Protein AF-A0A0P1ERV8-F1 (afdb_monomer)

Solvent-accessible surface area (backbone atoms only — not comparable to full-atom values): 6807 Å² total; per-residue (Å²): 129,88,74,80,72,74,75,73,86,77,70,72,67,57,80,65,49,72,88,55,52,72,67,57,52,21,50,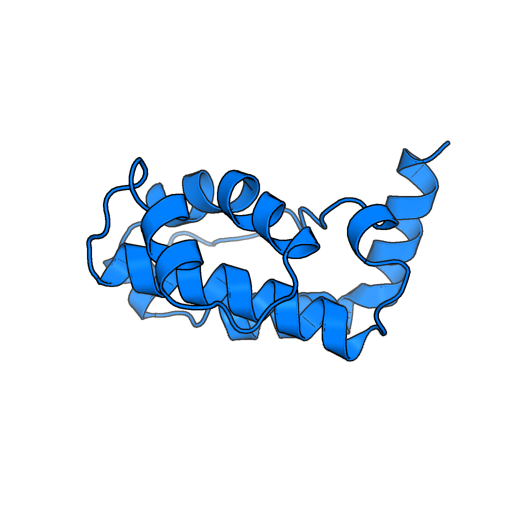39,53,9,50,54,44,32,51,54,50,50,40,55,71,74,63,53,50,78,96,45,41,66,63,59,49,64,75,63,67,56,98,51,65,78,71,58,55,66,50,54,72,70,45,44,64,60,60,69,71,46,58,64,82,60,54,74,76,53,61,59,14,62,50,46,20,51,50,38,66,76,40,44,69,64,52,55,53,53,47,58,65,74,76,109

Mean predicted aligned error: 6.19 Å

Foldseek 3Di:
DPPPPDPDPPPDQCVLQVPPDLLLSLQQLLQLQQLLLVCLLVVPDLVCSLVVCVVVPGPHDPSSSVVSVVCNVVNNPDDNVVSVVDSSSVVSSVVSNVCVVVVVVVSVVVVD

Secondary structure (DSSP, 8-state):
----TT-------GGGGTTS-HHHHHHHHHHHHHHHHHHHHTT--GGGHHHHHHTT--SS-GGGGHHHHHHHHHHHHS-HHHHTT--HHHHHHHHHHHHHHHHHHHHHHHT-

Radius of gyration: 13.98 Å; Cα contacts (8 Å, |Δi|>4): 93; chains: 1; bounding box: 41×29×29 Å

Organism: NCBI:txid321267

pLDDT: mean 84.47, std 16.57, range [37.47, 98.12]

Sequence (112 aa):
MVRYSLLALMMMSGAAYAADGKEDVCKYQGAVMKAIQEARLDRVKADKLEAHLLENDPSWPPNYNIAIEQFAPIVYGAKRRDLKKVDLGAQIEQQCLDNWEKIQEMQKSVSK

Structure (mmCIF, N/CA/C/O backbone):
data_AF-A0A0P1ERV8-F1
#
_entry.id   AF-A0A0P1ERV8-F1
#
loop_
_atom_site.group_PDB
_atom_site.id
_atom_site.type_symbol
_atom_site.label_atom_id
_atom_site.label_alt_id
_atom_site.label_comp_id
_atom_site.label_asym_id
_atom_site.label_entity_id
_atom_site.label_seq_id
_atom_site.pdbx_PDB_ins_code
_atom_site.Cartn_x
_atom_site.Cartn_y
_atom_site.Cartn_z
_atom_site.occupancy
_atom_site.B_iso_or_equiv
_atom_site.auth_seq_id
_atom_site.auth_comp_id
_atom_site.auth_asym_id
_atom_site.auth_atom_id
_atom_site.pdbx_PDB_model_num
ATOM 1 N N . MET A 1 1 ? -2.442 15.772 17.212 1.00 38.22 1 MET A N 1
ATOM 2 C CA . MET A 1 1 ? -1.971 15.391 15.866 1.00 38.22 1 MET A CA 1
ATOM 3 C C . MET A 1 1 ? -0.901 14.338 16.058 1.00 38.22 1 MET A C 1
ATOM 5 O O . MET A 1 1 ? 0.139 14.671 16.608 1.00 38.22 1 MET A O 1
ATOM 9 N N . VAL A 1 2 ? -1.173 13.073 15.729 1.00 37.47 2 VAL A N 1
ATOM 10 C CA . VAL A 1 2 ? -0.088 12.088 15.650 1.00 37.47 2 VAL A CA 1
ATOM 11 C C . VAL A 1 2 ? 0.694 12.489 14.412 1.00 37.47 2 VAL A C 1
ATOM 13 O O . VAL A 1 2 ? 0.215 12.336 13.293 1.00 37.47 2 VAL A O 1
ATOM 16 N N . ARG A 1 3 ? 1.837 13.139 14.626 1.00 42.22 3 ARG A N 1
ATOM 17 C CA . ARG A 1 3 ? 2.848 13.273 13.594 1.00 42.22 3 ARG A CA 1
ATOM 18 C C . ARG A 1 3 ? 3.268 11.842 13.280 1.00 42.22 3 ARG A C 1
ATOM 20 O O . ARG A 1 3 ? 3.989 11.244 14.072 1.00 42.22 3 ARG A O 1
ATOM 27 N N . TYR A 1 4 ? 2.791 11.282 12.172 1.00 45.00 4 TYR A N 1
ATOM 28 C CA . TYR A 1 4 ? 3.396 10.100 11.554 1.00 45.00 4 TYR A CA 1
ATOM 29 C C . TYR A 1 4 ? 4.753 10.521 10.968 1.00 45.00 4 TYR A C 1
ATOM 31 O O . TYR A 1 4 ? 4.994 10.466 9.770 1.00 45.00 4 TYR A O 1
ATOM 39 N N . SER A 1 5 ? 5.614 11.069 11.825 1.00 41.31 5 SER A N 1
ATOM 40 C CA . SER A 1 5 ? 7.001 11.332 11.514 1.00 41.31 5 SER A CA 1
ATOM 41 C C . SER A 1 5 ? 7.659 9.968 11.440 1.00 41.31 5 SER A C 1
ATOM 43 O O . SER A 1 5 ? 7.809 9.310 12.463 1.00 41.31 5 SER A O 1
ATOM 45 N N . LEU A 1 6 ? 8.015 9.570 10.219 1.00 44.62 6 LEU A N 1
ATOM 46 C CA . LEU A 1 6 ? 8.874 8.427 9.933 1.00 44.62 6 LEU A CA 1
ATOM 47 C C . LEU A 1 6 ? 8.236 7.087 10.312 1.00 44.62 6 LEU A C 1
ATOM 49 O O . LEU A 1 6 ? 8.721 6.362 11.177 1.00 44.62 6 LEU A O 1
ATOM 53 N N . LEU A 1 7 ? 7.169 6.716 9.604 1.00 48.19 7 LEU A N 1
ATOM 54 C CA . LEU A 1 7 ? 6.983 5.294 9.351 1.00 48.19 7 LEU A CA 1
ATOM 55 C C . LEU A 1 7 ? 8.140 4.872 8.455 1.00 48.19 7 LEU A C 1
ATOM 57 O O . LEU A 1 7 ? 8.281 5.365 7.339 1.00 48.19 7 LEU A O 1
ATOM 61 N N . ALA A 1 8 ? 9.031 4.084 9.050 1.00 47.19 8 ALA A N 1
ATOM 62 C CA . ALA A 1 8 ? 10.221 3.555 8.427 1.00 47.19 8 ALA A CA 1
ATOM 63 C C . ALA A 1 8 ? 9.888 3.086 7.013 1.00 47.19 8 ALA A C 1
ATOM 65 O O . ALA A 1 8 ? 8.940 2.328 6.806 1.00 47.19 8 ALA A O 1
ATOM 66 N N . LEU A 1 9 ? 10.689 3.569 6.072 1.00 51.09 9 LEU A N 1
ATOM 67 C CA . LEU A 1 9 ? 10.788 3.104 4.703 1.00 51.09 9 LEU A CA 1
ATOM 68 C C . LEU A 1 9 ? 11.232 1.629 4.751 1.00 51.09 9 LEU A C 1
ATOM 70 O O . LEU A 1 9 ? 12.397 1.314 4.528 1.00 51.09 9 LEU A O 1
ATOM 74 N N . MET A 1 10 ? 10.340 0.722 5.161 1.00 54.09 10 MET A N 1
ATOM 75 C CA . MET A 1 10 ? 10.554 -0.718 5.080 1.00 54.09 10 MET A CA 1
ATOM 76 C C . MET A 1 10 ? 10.393 -1.081 3.615 1.00 54.09 10 MET A C 1
ATOM 78 O O . MET A 1 10 ? 9.354 -1.548 3.163 1.00 54.09 10 MET A O 1
ATOM 82 N N . MET A 1 11 ? 11.437 -0.776 2.852 1.00 56.41 11 MET A N 1
ATOM 83 C CA . MET A 1 11 ? 11.561 -1.275 1.503 1.00 56.41 11 MET A CA 1
ATOM 84 C C . MET A 1 11 ? 11.775 -2.767 1.624 1.00 56.41 11 MET A C 1
ATOM 86 O O . MET A 1 11 ? 12.774 -3.239 2.167 1.00 56.41 11 MET A O 1
ATOM 90 N N . MET A 1 12 ? 10.794 -3.486 1.114 1.00 59.81 12 MET A N 1
ATOM 91 C CA . MET A 1 12 ? 10.869 -4.897 0.788 1.00 59.81 12 MET A CA 1
ATOM 92 C C . MET A 1 12 ? 12.229 -5.197 0.142 1.00 59.81 12 MET A C 1
ATOM 94 O O . MET A 1 12 ? 12.749 -4.382 -0.628 1.00 59.81 12 MET A O 1
ATOM 98 N N . SER A 1 13 ? 12.839 -6.327 0.497 1.00 57.44 13 SER A N 1
ATOM 99 C CA . SER A 1 13 ? 14.171 -6.695 0.015 1.00 57.44 13 SER A CA 1
ATOM 100 C C . SER A 1 13 ? 14.223 -6.639 -1.517 1.00 57.44 13 SER A C 1
ATOM 102 O O . SER A 1 13 ? 13.382 -7.212 -2.207 1.00 57.44 13 SER A O 1
ATOM 104 N N . GLY A 1 14 ? 15.213 -5.926 -2.063 1.00 55.84 14 GLY A N 1
ATOM 105 C CA . GLY A 1 14 ? 15.289 -5.600 -3.497 1.00 55.84 14 GLY A CA 1
ATOM 106 C C . GLY A 1 14 ? 15.354 -6.808 -4.426 1.00 55.84 14 GLY A C 1
ATOM 107 O O . GLY A 1 14 ? 15.028 -6.697 -5.603 1.00 55.84 14 GLY A O 1
ATOM 108 N N . ALA A 1 15 ? 15.705 -7.978 -3.890 1.00 57.78 15 ALA A N 1
ATOM 109 C CA . ALA A 1 15 ? 15.700 -9.234 -4.625 1.00 57.78 15 ALA A CA 1
ATOM 110 C C . ALA A 1 15 ? 14.305 -9.612 -5.153 1.00 57.78 15 ALA A C 1
ATOM 112 O O . ALA A 1 15 ? 14.217 -10.244 -6.202 1.00 57.78 15 ALA A O 1
ATOM 113 N N . ALA A 1 16 ? 13.227 -9.211 -4.468 1.00 60.16 16 ALA A N 1
ATOM 114 C CA . ALA A 1 16 ? 11.868 -9.563 -4.867 1.00 60.16 16 ALA A CA 1
ATOM 115 C C . ALA A 1 16 ? 11.425 -8.883 -6.175 1.00 60.16 16 ALA A C 1
ATOM 117 O O . ALA A 1 16 ? 10.580 -9.444 -6.861 1.00 60.16 16 ALA A O 1
ATOM 118 N N . TYR A 1 17 ? 12.017 -7.740 -6.556 1.00 70.19 17 TYR A N 1
ATOM 119 C CA . TYR A 1 17 ? 11.580 -6.918 -7.704 1.00 70.19 17 TYR A CA 1
ATOM 120 C C . TYR A 1 17 ? 12.698 -6.560 -8.673 1.00 70.19 17 TYR A C 1
ATOM 122 O O . TYR A 1 17 ? 12.586 -5.599 -9.425 1.00 70.19 17 TYR A O 1
ATOM 130 N N . ALA A 1 18 ? 13.799 -7.311 -8.658 1.00 65.19 18 ALA A N 1
ATOM 131 C CA . ALA A 1 18 ? 14.983 -6.999 -9.458 1.00 65.19 18 ALA A CA 1
ATOM 132 C C . ALA A 1 18 ? 14.727 -6.973 -10.983 1.00 65.19 18 ALA A C 1
ATOM 134 O O . ALA A 1 18 ? 15.563 -6.465 -11.726 1.00 65.19 18 ALA A O 1
ATOM 135 N N . ALA A 1 19 ? 13.600 -7.529 -11.444 1.00 74.31 19 ALA A N 1
ATOM 136 C CA . ALA A 1 19 ? 13.182 -7.512 -12.843 1.00 74.31 19 ALA A CA 1
ATOM 137 C C . ALA A 1 19 ? 12.349 -6.273 -13.228 1.00 74.31 19 ALA A C 1
ATOM 139 O O . ALA A 1 19 ? 12.259 -5.964 -14.415 1.00 74.31 19 ALA A O 1
ATOM 140 N N . ASP A 1 20 ? 11.763 -5.572 -12.254 1.00 83.88 20 ASP A N 1
ATOM 141 C CA . ASP A 1 20 ? 10.852 -4.452 -12.482 1.00 83.88 20 ASP A CA 1
ATOM 142 C C . ASP A 1 20 ? 11.604 -3.109 -12.457 1.00 83.88 20 ASP A C 1
ATOM 144 O O . ASP A 1 20 ? 12.571 -2.910 -11.714 1.00 83.88 20 ASP A O 1
ATOM 148 N N . GLY A 1 21 ? 11.165 -2.159 -13.287 1.00 87.69 21 GLY A N 1
ATOM 149 C CA . GLY A 1 21 ? 11.724 -0.807 -13.311 1.00 87.69 21 GLY A CA 1
ATOM 150 C C . GLY A 1 21 ? 11.302 0.024 -12.095 1.00 87.69 21 GLY A C 1
ATOM 151 O O . GLY A 1 21 ? 10.312 -0.280 -11.436 1.00 87.69 21 GLY A O 1
ATOM 152 N N . LYS A 1 22 ? 12.017 1.129 -11.832 1.00 89.56 22 LYS A N 1
ATOM 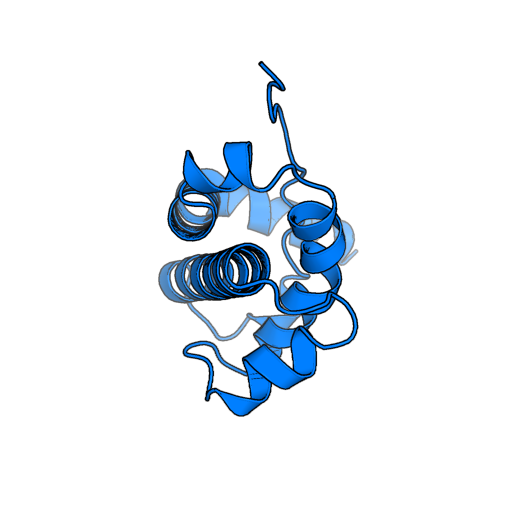153 C CA . LYS A 1 22 ? 11.716 2.086 -10.744 1.00 89.56 22 LYS A CA 1
ATOM 154 C C . LYS A 1 22 ? 10.222 2.403 -10.620 1.00 89.56 22 LYS A C 1
ATOM 156 O O . LYS A 1 22 ? 9.657 2.290 -9.536 1.00 89.56 22 LYS A O 1
ATOM 161 N N . GLU A 1 23 ? 9.616 2.822 -11.728 1.00 92.81 23 GLU A N 1
ATOM 162 C CA . GLU A 1 23 ? 8.220 3.266 -11.764 1.00 92.81 23 GLU A CA 1
ATOM 163 C C . GLU A 1 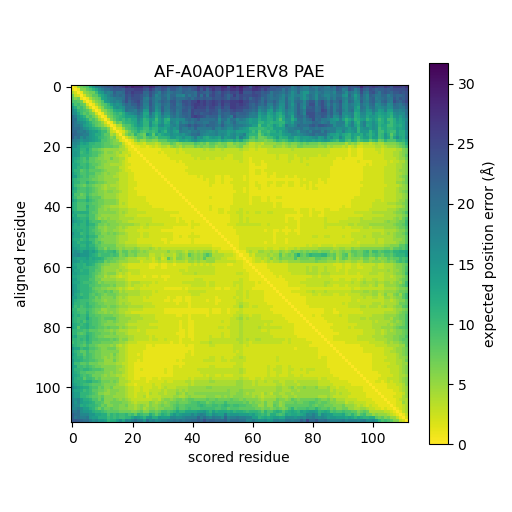23 ? 7.265 2.137 -11.367 1.00 92.81 23 GLU A C 1
ATOM 165 O O . GLU A 1 23 ? 6.394 2.334 -10.523 1.00 92.81 23 GLU A O 1
ATOM 170 N N . ASP A 1 24 ? 7.480 0.932 -11.899 1.00 92.31 24 ASP A N 1
ATOM 171 C CA . ASP A 1 24 ? 6.662 -0.238 -11.581 1.00 92.31 24 ASP A CA 1
ATOM 172 C C . ASP A 1 24 ? 6.812 -0.639 -10.113 1.00 92.31 24 ASP A C 1
ATOM 174 O O . ASP A 1 24 ? 5.814 -0.848 -9.424 1.00 92.31 24 ASP A O 1
ATOM 178 N N . VAL A 1 25 ? 8.040 -0.646 -9.585 1.00 89.81 25 VAL A N 1
ATOM 179 C CA . VAL A 1 25 ? 8.280 -0.952 -8.170 1.00 89.81 25 VAL A CA 1
ATOM 180 C C . VAL A 1 25 ? 7.534 0.010 -7.255 1.00 89.81 25 VAL A C 1
ATOM 182 O O . VAL A 1 25 ? 6.840 -0.434 -6.337 1.00 89.81 25 VAL A O 1
ATOM 185 N N . CYS A 1 26 ? 7.650 1.315 -7.500 1.00 92.00 26 CYS A N 1
ATOM 186 C CA . CYS A 1 26 ? 6.999 2.317 -6.665 1.00 92.00 26 CYS A CA 1
ATOM 187 C C . CYS A 1 26 ? 5.472 2.265 -6.792 1.00 92.00 26 CYS A C 1
ATOM 189 O O . CYS A 1 26 ? 4.771 2.320 -5.777 1.00 92.00 26 CYS A O 1
ATOM 191 N N . LYS A 1 27 ? 4.959 2.067 -8.010 1.00 93.81 27 LYS A N 1
ATOM 192 C CA . LYS A 1 27 ? 3.530 1.899 -8.282 1.00 93.81 27 LYS A CA 1
ATOM 193 C C . LYS A 1 27 ? 2.950 0.680 -7.567 1.00 93.81 27 LYS A C 1
ATOM 195 O O . LYS A 1 27 ? 1.909 0.788 -6.923 1.00 93.81 27 LYS A O 1
ATOM 200 N N . TYR A 1 28 ? 3.602 -0.480 -7.643 1.00 94.06 28 TYR A N 1
ATOM 201 C CA . TYR A 1 28 ? 3.100 -1.699 -7.005 1.00 94.06 28 TYR A CA 1
ATOM 202 C C . TYR A 1 28 ? 3.151 -1.615 -5.477 1.00 94.06 28 TYR A C 1
ATOM 204 O O . TYR A 1 28 ? 2.202 -2.029 -4.813 1.00 94.06 28 TYR A O 1
ATOM 212 N N . GLN A 1 29 ? 4.184 -0.996 -4.897 1.00 90.56 29 GLN A N 1
ATOM 213 C CA . GLN A 1 29 ? 4.216 -0.731 -3.453 1.00 90.56 29 GLN A CA 1
ATOM 214 C C . GLN A 1 29 ? 3.090 0.210 -3.004 1.00 90.56 29 GLN A C 1
ATOM 216 O O . GLN A 1 29 ? 2.432 -0.053 -1.992 1.00 90.56 29 GLN A O 1
ATOM 221 N N . GLY A 1 30 ? 2.830 1.272 -3.773 1.00 93.31 30 GLY A N 1
ATOM 222 C CA . GLY A 1 30 ? 1.686 2.155 -3.557 1.00 93.31 30 GLY A CA 1
ATOM 223 C C . GLY A 1 30 ? 0.355 1.406 -3.658 1.00 93.31 30 GLY A C 1
ATOM 224 O O . GLY A 1 30 ? -0.509 1.558 -2.793 1.00 93.31 30 GLY A O 1
ATOM 225 N N . ALA A 1 31 ? 0.207 0.533 -4.658 1.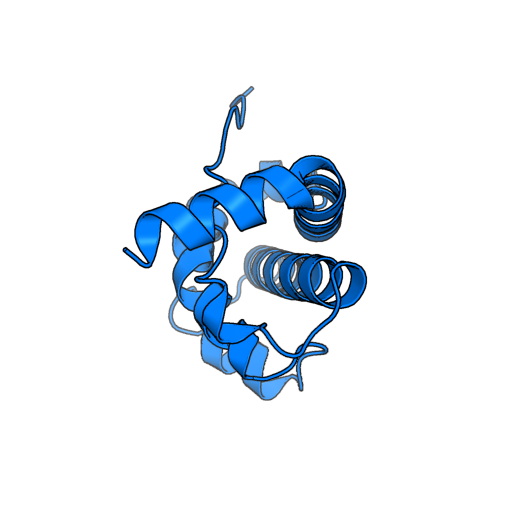00 95.56 31 ALA A N 1
ATOM 226 C CA . ALA A 1 31 ? -0.996 -0.269 -4.866 1.00 95.56 31 ALA A CA 1
ATOM 227 C C . ALA A 1 31 ? -1.279 -1.219 -3.691 1.00 95.56 31 ALA A C 1
ATOM 229 O O . ALA A 1 31 ? -2.405 -1.236 -3.189 1.00 95.56 31 ALA A O 1
ATOM 230 N N . VAL A 1 32 ? -0.266 -1.939 -3.190 1.00 95.19 32 VAL A N 1
ATOM 231 C CA . VAL A 1 32 ? -0.424 -2.801 -2.007 1.00 95.19 32 VAL A CA 1
ATOM 232 C C . VAL A 1 32 ? -0.842 -1.973 -0.792 1.00 95.19 32 VAL A C 1
ATOM 234 O O . VAL A 1 32 ? -1.803 -2.315 -0.103 1.00 95.19 32 VAL A O 1
ATOM 237 N N . MET A 1 33 ? -0.163 -0.849 -0.535 1.00 95.81 33 MET A N 1
ATOM 238 C CA . MET A 1 33 ? -0.475 0.006 0.612 1.00 95.81 33 MET A CA 1
ATOM 239 C C . MET A 1 33 ? -1.905 0.559 0.548 1.00 95.81 33 MET A C 1
ATOM 241 O O . MET A 1 33 ? -2.622 0.555 1.555 1.00 95.81 33 MET A O 1
ATOM 245 N N . LYS A 1 34 ? -2.335 0.997 -0.639 1.00 96.50 34 LYS A N 1
ATOM 246 C CA . LYS A 1 34 ? -3.702 1.456 -0.887 1.00 96.50 34 LYS A CA 1
ATOM 247 C C . LYS A 1 34 ? -4.717 0.355 -0.598 1.00 96.50 34 LYS A C 1
ATOM 249 O O . LYS A 1 34 ? -5.663 0.593 0.146 1.00 96.50 34 LYS A O 1
ATOM 254 N N . ALA A 1 35 ? -4.487 -0.852 -1.103 1.00 97.56 35 ALA A N 1
ATOM 255 C CA . ALA A 1 35 ? -5.404 -1.969 -0.915 1.00 97.56 35 ALA A CA 1
ATOM 256 C C . ALA A 1 35 ? -5.545 -2.363 0.568 1.00 97.56 35 ALA A C 1
ATOM 258 O O . ALA A 1 35 ? -6.652 -2.585 1.060 1.00 97.56 35 ALA A O 1
ATOM 259 N N . ILE A 1 36 ? -4.444 -2.363 1.330 1.00 97.50 36 ILE A N 1
ATOM 260 C CA . ILE A 1 36 ? -4.481 -2.592 2.785 1.00 97.50 36 ILE A CA 1
ATOM 261 C C . ILE A 1 36 ? -5.277 -1.485 3.492 1.00 97.50 36 ILE A C 1
ATOM 263 O O . ILE A 1 36 ? -6.074 -1.759 4.397 1.00 97.50 36 ILE A O 1
ATOM 267 N N . GLN A 1 37 ? -5.066 -0.225 3.099 1.00 98.06 37 GLN A N 1
ATOM 268 C CA . GLN A 1 37 ? -5.801 0.916 3.640 1.00 98.06 37 GLN A CA 1
ATOM 269 C C . GLN A 1 37 ? -7.305 0.800 3.367 1.00 98.06 37 GLN A C 1
ATOM 271 O O . GLN A 1 37 ? -8.100 0.976 4.294 1.00 98.06 37 GLN A O 1
ATOM 276 N N . GLU A 1 38 ? -7.692 0.489 2.133 1.00 97.62 38 GLU A N 1
ATOM 277 C CA . GLU A 1 38 ? -9.085 0.319 1.711 1.00 97.62 38 GLU A CA 1
ATOM 278 C C . GLU A 1 38 ? -9.750 -0.823 2.483 1.00 97.62 38 GLU A C 1
ATOM 280 O O . GLU A 1 38 ? -10.732 -0.585 3.187 1.00 97.62 38 GLU A O 1
ATOM 285 N N . ALA A 1 39 ? -9.130 -2.006 2.530 1.00 97.94 39 ALA A N 1
ATOM 286 C CA . ALA A 1 39 ? -9.620 -3.138 3.316 1.00 97.94 39 ALA A CA 1
ATOM 287 C C . ALA A 1 39 ? -9.818 -2.778 4.804 1.00 97.94 39 ALA A C 1
ATOM 289 O O . ALA A 1 39 ? -10.821 -3.136 5.438 1.00 97.94 39 ALA A O 1
ATOM 290 N N . ARG A 1 40 ? -8.895 -1.997 5.385 1.00 97.88 40 ARG A N 1
ATOM 291 C CA . ARG A 1 40 ? -9.021 -1.513 6.767 1.00 97.88 40 ARG A CA 1
ATOM 292 C C . ARG A 1 40 ? -10.198 -0.550 6.944 1.00 97.88 40 ARG A C 1
ATOM 294 O O . ARG A 1 40 ? -10.872 -0.585 7.987 1.00 97.88 40 ARG A O 1
ATOM 301 N N . LEU A 1 41 ? -10.437 0.335 5.981 1.00 98.06 41 LEU A N 1
ATOM 302 C CA . LEU A 1 41 ? -11.565 1.267 5.997 1.00 98.06 41 LEU A CA 1
ATOM 303 C C . LEU A 1 41 ? -12.903 0.533 5.815 1.00 98.06 41 LEU A C 1
ATOM 305 O O . LEU A 1 41 ? -13.854 0.853 6.542 1.00 98.06 41 LEU A O 1
ATOM 309 N N . ASP A 1 42 ? -12.907 -0.525 5.006 1.00 97.94 42 ASP A N 1
ATOM 310 C CA . ASP A 1 42 ? -14.040 -1.415 4.716 1.00 97.94 42 ASP A CA 1
ATOM 311 C C . ASP A 1 42 ? -14.295 -2.469 5.797 1.00 97.94 42 ASP A C 1
ATOM 313 O O . ASP A 1 42 ? -15.262 -3.226 5.748 1.00 97.94 42 ASP A O 1
ATOM 317 N N . ARG A 1 43 ? -13.502 -2.437 6.874 1.00 97.56 43 ARG A N 1
ATOM 318 C CA . ARG A 1 43 ? -13.654 -3.287 8.067 1.00 97.56 43 ARG A CA 1
ATOM 319 C C . ARG A 1 43 ? -13.340 -4.763 7.839 1.00 97.56 43 ARG A C 1
ATOM 321 O O . ARG A 1 43 ? -13.754 -5.590 8.655 1.00 97.56 43 ARG A O 1
ATOM 328 N N . VAL A 1 44 ? -12.552 -5.085 6.822 1.00 98.12 44 VAL A N 1
ATOM 329 C CA . VAL A 1 44 ? -11.940 -6.407 6.689 1.00 98.12 44 VAL A CA 1
ATOM 330 C C . VAL A 1 44 ? -11.102 -6.668 7.941 1.00 98.12 44 VAL A C 1
ATOM 332 O O . VAL A 1 44 ? -10.381 -5.784 8.417 1.00 98.12 44 VAL A O 1
ATOM 335 N N . LYS A 1 45 ? -11.232 -7.850 8.545 1.00 97.50 45 LYS A N 1
ATOM 336 C CA . LYS A 1 45 ? -10.448 -8.205 9.736 1.00 97.50 45 LYS A CA 1
ATOM 337 C C . LYS A 1 45 ? -8.996 -8.497 9.342 1.00 97.50 45 LYS A C 1
ATOM 339 O O . LYS A 1 45 ? -8.756 -8.984 8.245 1.00 97.50 45 LYS A O 1
ATOM 344 N N . ALA A 1 46 ? -8.040 -8.212 10.229 1.00 95.75 46 ALA A N 1
ATOM 345 C CA . ALA A 1 46 ? -6.611 -8.370 9.928 1.00 95.75 46 ALA A CA 1
ATOM 346 C C . ALA A 1 46 ? -6.252 -9.814 9.538 1.00 95.75 46 ALA A C 1
ATOM 348 O O . ALA A 1 46 ? -5.517 -10.030 8.587 1.00 95.75 46 ALA A O 1
ATOM 349 N N . ASP A 1 47 ? -6.850 -10.794 10.219 1.00 96.12 47 ASP A N 1
ATOM 350 C CA . ASP A 1 47 ? -6.705 -12.233 9.958 1.00 96.12 47 ASP A CA 1
ATOM 351 C C . ASP A 1 47 ? -7.354 -12.698 8.642 1.00 96.12 47 ASP A C 1
ATOM 353 O O . ASP A 1 47 ? -7.186 -13.845 8.239 1.00 96.12 47 ASP A O 1
ATOM 357 N N . LYS A 1 48 ? -8.128 -11.829 7.981 1.00 97.62 48 LYS A N 1
ATOM 358 C CA . LYS A 1 48 ? -8.771 -12.076 6.682 1.00 97.62 48 LYS A CA 1
ATOM 359 C C . LYS A 1 48 ? -8.215 -11.202 5.565 1.00 97.62 48 LYS A C 1
ATOM 361 O O . LYS A 1 48 ? -8.652 -11.354 4.432 1.00 97.62 48 LYS A O 1
ATOM 366 N N . LEU A 1 49 ? -7.288 -10.298 5.876 1.00 97.25 49 LEU A N 1
ATOM 367 C CA . LEU A 1 49 ? -6.792 -9.306 4.932 1.00 97.25 49 LEU A CA 1
ATOM 368 C C . LEU A 1 49 ? -6.139 -9.957 3.715 1.00 97.25 49 LEU A C 1
ATOM 370 O O . LEU A 1 49 ? -6.503 -9.626 2.598 1.00 97.25 49 LEU A O 1
ATOM 374 N N . GLU A 1 50 ? -5.196 -10.871 3.931 1.00 95.38 50 GLU A N 1
ATOM 375 C CA . GLU A 1 50 ? -4.448 -11.484 2.832 1.00 95.38 50 GLU A CA 1
ATOM 376 C C . GLU A 1 50 ? -5.382 -12.224 1.873 1.00 95.38 50 GLU A C 1
ATOM 378 O O . GLU A 1 50 ? -5.412 -11.901 0.692 1.00 95.38 50 GLU A O 1
ATOM 383 N N . ALA A 1 51 ? -6.231 -13.116 2.393 1.00 96.25 51 ALA A N 1
ATOM 384 C CA . ALA A 1 51 ? -7.240 -13.801 1.585 1.00 96.25 51 ALA A CA 1
ATOM 385 C C . ALA A 1 51 ? -8.136 -12.807 0.828 1.00 96.25 51 ALA A C 1
ATOM 387 O O . ALA A 1 51 ? -8.308 -12.933 -0.378 1.00 96.25 51 ALA A O 1
ATOM 388 N N . HIS A 1 52 ? -8.627 -11.766 1.508 1.00 96.69 52 HIS A N 1
ATOM 389 C CA . HIS A 1 52 ? -9.456 -10.739 0.884 1.00 96.69 52 HIS A CA 1
ATOM 390 C C . HIS A 1 52 ? -8.742 -10.005 -0.260 1.00 96.69 52 HIS A C 1
ATOM 392 O O . HIS A 1 52 ? -9.370 -9.706 -1.268 1.00 96.69 52 HIS A O 1
ATOM 398 N N . LEU A 1 53 ? -7.451 -9.694 -0.128 1.00 96.06 53 LEU A N 1
ATOM 399 C CA . LEU A 1 53 ? -6.707 -9.007 -1.184 1.00 96.06 53 LEU A CA 1
ATOM 400 C C . LEU A 1 53 ? -6.389 -9.934 -2.361 1.00 96.06 53 LEU A C 1
ATOM 402 O O . LEU A 1 53 ? -6.510 -9.514 -3.507 1.00 96.06 53 LEU A O 1
ATOM 406 N N . LEU A 1 54 ? -6.015 -11.186 -2.091 1.00 94.56 54 LEU A N 1
ATOM 407 C CA . LEU A 1 54 ? -5.619 -12.140 -3.129 1.00 94.56 54 LEU A CA 1
ATOM 408 C C . LEU A 1 54 ? -6.810 -12.714 -3.912 1.00 94.56 54 LEU A C 1
ATOM 410 O O . LEU A 1 54 ? -6.657 -13.051 -5.081 1.00 94.56 54 LEU A O 1
ATOM 414 N N . GLU A 1 55 ? -7.999 -12.790 -3.307 1.00 94.25 55 GLU A N 1
ATOM 415 C CA . GLU A 1 55 ? -9.237 -13.202 -3.990 1.00 94.25 55 GLU A CA 1
ATOM 416 C C . GLU A 1 55 ? -9.758 -12.151 -4.989 1.00 94.25 55 GLU A C 1
ATOM 418 O O . GLU A 1 55 ? -10.544 -12.487 -5.871 1.00 94.25 55 GLU A O 1
ATOM 423 N N . ASN A 1 56 ? -9.318 -10.893 -4.875 1.00 89.62 56 ASN A N 1
ATOM 424 C CA . ASN A 1 56 ? -9.787 -9.773 -5.699 1.00 89.62 56 ASN A CA 1
ATOM 425 C C . ASN A 1 56 ? -8.874 -9.448 -6.896 1.00 89.62 56 ASN A C 1
ATOM 427 O O . ASN A 1 56 ? -8.960 -8.344 -7.425 1.00 89.62 56 ASN A O 1
ATOM 431 N N . ASP A 1 57 ? -8.022 -10.393 -7.310 1.00 83.81 57 ASP A N 1
ATOM 432 C CA . ASP A 1 57 ? -7.098 -10.270 -8.451 1.00 83.81 57 ASP A CA 1
ATOM 433 C C . ASP A 1 57 ? -6.290 -8.954 -8.428 1.00 83.81 57 ASP A C 1
ATOM 435 O O . ASP A 1 57 ? -6.582 -8.000 -9.159 1.00 83.81 57 ASP A O 1
ATOM 439 N N . PRO A 1 58 ? -5.316 -8.841 -7.508 1.00 90.75 58 PRO A N 1
ATOM 440 C CA . PRO A 1 58 ? -4.621 -7.588 -7.274 1.00 90.75 58 PRO A CA 1
ATOM 441 C C . PRO A 1 58 ? -3.841 -7.111 -8.505 1.00 90.75 58 PRO A C 1
ATOM 443 O O . PRO A 1 58 ? -3.293 -7.890 -9.277 1.00 90.75 58 PRO A O 1
ATOM 446 N N . SER A 1 59 ? -3.706 -5.791 -8.641 1.00 90.31 59 SER A N 1
ATOM 447 C CA . SER A 1 59 ? -3.023 -5.160 -9.780 1.00 90.31 59 SER A CA 1
ATOM 448 C C . SER A 1 59 ? -1.492 -5.251 -9.746 1.00 90.31 59 SER A C 1
ATOM 450 O O . SER A 1 59 ? -0.835 -4.696 -10.629 1.00 90.31 59 SER A O 1
ATOM 452 N N . TRP A 1 60 ? -0.917 -5.905 -8.734 1.00 92.44 60 TRP A N 1
ATOM 453 C CA . TRP A 1 60 ? 0.522 -6.087 -8.558 1.00 92.44 60 TRP A CA 1
ATOM 454 C C . TRP A 1 60 ? 0.928 -7.556 -8.758 1.00 92.44 60 TRP A C 1
ATOM 456 O O . TRP A 1 60 ? 0.137 -8.457 -8.472 1.00 92.44 60 TRP A O 1
ATOM 466 N N . PRO A 1 61 ? 2.167 -7.837 -9.199 1.00 92.12 61 PRO A N 1
ATOM 467 C CA . PRO A 1 61 ? 2.617 -9.215 -9.351 1.00 92.12 61 PRO A CA 1
ATOM 468 C C . PRO A 1 61 ? 2.817 -9.938 -7.995 1.00 92.12 61 PRO A C 1
ATOM 470 O O . PRO A 1 61 ? 3.067 -9.295 -6.974 1.00 92.12 61 PRO A O 1
ATOM 473 N N . PRO A 1 62 ? 2.735 -11.284 -7.934 1.00 91.06 62 PRO A N 1
ATOM 474 C CA . PRO A 1 62 ? 2.680 -12.032 -6.665 1.00 91.06 62 PRO A CA 1
ATOM 475 C C . PRO A 1 62 ? 3.877 -11.855 -5.718 1.00 91.06 62 PRO A C 1
ATOM 477 O O . PRO A 1 62 ? 3.742 -12.026 -4.507 1.00 91.06 62 PRO A O 1
ATOM 480 N N . ASN A 1 63 ? 5.047 -11.492 -6.245 1.00 87.75 63 ASN A N 1
ATOM 481 C CA . ASN A 1 63 ? 6.232 -11.138 -5.458 1.00 87.75 63 ASN A CA 1
ATOM 482 C C . ASN A 1 63 ? 5.982 -9.957 -4.497 1.00 87.75 63 ASN A C 1
ATOM 484 O O . ASN A 1 63 ? 6.687 -9.854 -3.495 1.00 87.75 63 ASN A O 1
ATOM 488 N N . TYR A 1 64 ? 4.956 -9.129 -4.741 1.00 90.50 64 TYR A N 1
ATOM 489 C CA . TYR A 1 64 ? 4.541 -8.033 -3.858 1.00 90.50 64 TYR A CA 1
ATOM 490 C C . TYR A 1 64 ? 3.656 -8.439 -2.681 1.00 90.50 64 TYR A C 1
ATOM 492 O O . TYR A 1 64 ? 3.462 -7.648 -1.758 1.00 90.50 64 TYR A O 1
ATOM 500 N N . ASN A 1 65 ? 3.194 -9.687 -2.619 1.00 91.31 65 ASN A N 1
ATOM 501 C CA . ASN A 1 65 ? 2.284 -10.125 -1.559 1.00 91.31 65 ASN A CA 1
ATOM 502 C C . ASN A 1 65 ? 2.922 -10.098 -0.161 1.00 91.31 65 ASN A C 1
ATOM 504 O O . ASN A 1 65 ? 2.218 -9.869 0.820 1.00 91.31 65 ASN A O 1
ATOM 508 N N . ILE A 1 66 ? 4.252 -10.223 -0.051 1.00 86.94 66 ILE A N 1
ATOM 509 C CA . ILE A 1 66 ? 4.952 -10.134 1.243 1.00 86.94 66 ILE A CA 1
ATOM 510 C C . ILE A 1 66 ? 4.772 -8.758 1.920 1.00 86.94 66 ILE A C 1
ATOM 512 O O . ILE A 1 66 ? 4.902 -8.642 3.138 1.00 86.94 66 ILE A O 1
ATOM 516 N N . ALA A 1 67 ? 4.393 -7.712 1.171 1.00 85.62 67 ALA A N 1
ATOM 517 C CA . ALA A 1 67 ? 4.113 -6.390 1.746 1.00 85.62 67 ALA A CA 1
ATOM 518 C C . ALA A 1 67 ? 2.839 -6.399 2.579 1.00 85.62 67 ALA A C 1
ATOM 520 O O . ALA A 1 67 ? 2.714 -5.601 3.507 1.00 85.62 67 ALA A O 1
ATOM 521 N N . ILE A 1 68 ? 1.901 -7.293 2.266 1.00 91.75 68 ILE A N 1
ATOM 522 C CA . ILE A 1 68 ? 0.653 -7.416 3.008 1.00 91.75 68 ILE A CA 1
ATOM 523 C C . ILE A 1 68 ? 0.977 -7.740 4.465 1.00 91.75 68 ILE A C 1
ATOM 525 O O . ILE A 1 68 ? 0.561 -7.004 5.357 1.00 91.75 68 ILE A O 1
ATOM 529 N N . GLU A 1 69 ? 1.796 -8.764 4.708 1.00 89.00 69 GLU A N 1
ATOM 530 C CA . GLU A 1 69 ? 2.219 -9.151 6.056 1.00 89.00 69 GLU A CA 1
ATOM 531 C C . GLU A 1 69 ? 2.999 -8.030 6.762 1.00 89.00 69 GLU A C 1
ATOM 533 O O . GLU A 1 69 ? 2.741 -7.725 7.927 1.00 89.00 69 GLU A O 1
ATOM 538 N N . GLN A 1 70 ? 3.916 -7.371 6.050 1.00 86.12 70 GLN A N 1
ATOM 539 C CA . GLN A 1 70 ? 4.782 -6.339 6.627 1.00 86.12 70 GLN A CA 1
ATOM 540 C C . GLN A 1 70 ? 4.014 -5.072 7.030 1.00 86.12 70 GLN A C 1
ATOM 542 O O . GLN A 1 70 ? 4.276 -4.488 8.085 1.00 86.12 70 GLN A O 1
ATOM 547 N N . PHE A 1 71 ? 3.051 -4.636 6.214 1.00 89.56 71 PHE A N 1
ATOM 548 C CA . PHE A 1 71 ? 2.365 -3.358 6.411 1.00 89.56 71 PHE A CA 1
ATOM 549 C C . PHE A 1 71 ? 1.014 -3.476 7.115 1.00 89.56 71 PHE A C 1
ATOM 551 O O . PHE A 1 71 ? 0.570 -2.504 7.739 1.00 89.56 71 PHE A O 1
ATOM 558 N N . ALA A 1 72 ? 0.365 -4.642 7.091 1.00 93.94 72 ALA A N 1
ATOM 559 C CA . ALA A 1 72 ? -0.918 -4.833 7.761 1.00 93.94 72 ALA A CA 1
ATOM 560 C C . ALA A 1 72 ? -0.902 -4.433 9.248 1.00 93.94 72 ALA A C 1
ATOM 562 O O . ALA A 1 72 ? -1.803 -3.688 9.646 1.00 93.94 72 ALA A O 1
ATOM 563 N N . PRO A 1 73 ? 0.099 -4.804 10.079 1.00 93.56 73 PRO A N 1
ATOM 564 C CA . PRO A 1 73 ? 0.123 -4.421 11.493 1.00 93.56 73 PRO A CA 1
ATOM 565 C C . PRO A 1 73 ? 0.120 -2.902 11.700 1.00 93.56 73 PRO A C 1
ATOM 567 O O . PRO A 1 73 ? -0.573 -2.387 12.581 1.00 93.56 73 PRO A O 1
ATOM 570 N N . ILE A 1 74 ? 0.848 -2.174 10.850 1.00 90.88 74 ILE A N 1
ATOM 571 C CA . ILE A 1 74 ? 0.954 -0.713 10.894 1.00 90.88 74 ILE A CA 1
ATOM 572 C C . ILE A 1 74 ? -0.400 -0.074 10.572 1.00 90.88 74 ILE A C 1
ATOM 574 O O . ILE A 1 74 ? -0.907 0.751 11.339 1.00 90.88 74 ILE A O 1
ATOM 578 N N . VAL A 1 75 ? -1.012 -0.471 9.453 1.00 95.50 75 VAL A N 1
ATOM 579 C CA . VAL A 1 75 ? -2.280 0.113 8.993 1.00 95.50 75 VAL A CA 1
ATOM 580 C C . VAL A 1 75 ? -3.428 -0.260 9.936 1.00 95.50 75 VAL A C 1
ATOM 582 O O . VAL A 1 75 ? -4.270 0.579 10.267 1.00 95.50 75 VAL A O 1
ATOM 585 N N . TYR A 1 76 ? -3.453 -1.491 10.451 1.00 96.56 76 TYR A N 1
ATOM 586 C CA . TYR A 1 76 ? -4.487 -1.932 11.389 1.00 96.56 76 TYR A CA 1
ATOM 587 C C . TYR A 1 76 ? -4.339 -1.323 12.786 1.00 96.56 76 TYR A C 1
ATOM 589 O O . TYR A 1 76 ? -5.363 -1.098 13.448 1.00 96.56 76 TYR A O 1
ATOM 597 N N . GLY A 1 77 ? -3.111 -0.990 13.196 1.00 95.06 77 GLY A N 1
ATOM 598 C CA . GLY A 1 77 ? -2.813 -0.237 14.416 1.00 95.06 77 GLY A CA 1
ATOM 599 C C . GLY A 1 77 ? -3.204 1.245 14.347 1.00 95.06 77 GLY A C 1
ATOM 600 O O . GLY A 1 77 ? -3.426 1.880 15.382 1.00 95.06 77 GLY A O 1
ATOM 601 N N . ALA A 1 78 ? -3.354 1.813 13.147 1.00 93.69 78 ALA A N 1
ATOM 602 C CA . ALA A 1 78 ? -3.770 3.199 12.967 1.00 93.69 78 ALA A CA 1
ATOM 603 C C . ALA A 1 78 ? -5.274 3.413 13.228 1.00 93.69 78 ALA A C 1
ATOM 605 O O . ALA A 1 78 ? -6.139 2.560 12.989 1.00 93.69 78 ALA A O 1
ATOM 606 N N . LYS A 1 79 ? -5.630 4.621 13.686 1.00 95.94 79 LYS A N 1
ATOM 607 C CA . LYS A 1 79 ? -7.037 5.014 13.831 1.00 95.94 79 LYS A CA 1
ATOM 608 C C . LYS A 1 79 ? -7.640 5.234 12.445 1.00 95.94 79 LYS A C 1
ATOM 610 O O . LYS A 1 79 ? -7.198 6.112 11.712 1.00 95.94 79 LYS A O 1
ATOM 615 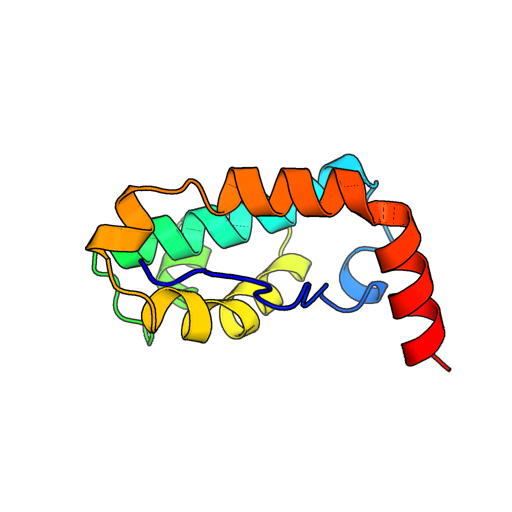N N . ARG A 1 80 ? -8.743 4.544 12.129 1.00 96.31 80 ARG A N 1
ATOM 616 C CA . ARG A 1 80 ? -9.459 4.699 10.841 1.00 96.31 80 ARG A CA 1
ATOM 617 C C . ARG A 1 80 ? -9.799 6.150 10.488 1.00 96.31 80 ARG A C 1
ATOM 619 O O . ARG A 1 80 ? -9.735 6.528 9.329 1.00 96.31 80 ARG A O 1
ATOM 626 N N . ARG A 1 81 ? -10.142 6.981 11.481 1.00 96.81 81 ARG A N 1
ATOM 627 C CA . ARG A 1 81 ? -10.432 8.412 11.262 1.00 96.81 81 ARG A CA 1
ATOM 628 C C . ARG A 1 81 ? -9.236 9.202 10.727 1.00 96.81 81 ARG A C 1
ATOM 630 O O . ARG A 1 81 ? -9.438 10.239 10.112 1.00 96.81 81 ARG A O 1
ATOM 637 N N . ASP A 1 82 ? -8.024 8.753 11.034 1.00 95.38 82 ASP A N 1
ATOM 638 C CA . ASP A 1 82 ? -6.788 9.386 10.592 1.00 95.38 82 ASP A CA 1
ATOM 639 C C . ASP A 1 82 ? -6.367 8.798 9.237 1.00 95.38 82 ASP A C 1
ATOM 641 O O . ASP A 1 82 ? -6.014 9.566 8.350 1.00 95.38 82 ASP A O 1
ATOM 645 N N . LEU A 1 83 ? -6.578 7.491 9.013 1.00 95.44 83 LEU A N 1
ATOM 646 C CA . LEU A 1 83 ? -6.424 6.863 7.690 1.00 95.44 83 LEU A CA 1
ATOM 647 C C . LEU A 1 83 ? -7.293 7.518 6.607 1.00 95.44 83 LEU A C 1
ATOM 649 O O . LEU A 1 83 ? -6.854 7.636 5.479 1.00 95.44 83 LEU A O 1
ATOM 653 N N . LYS A 1 84 ? -8.503 7.993 6.925 1.00 96.69 84 LYS A N 1
ATOM 654 C CA . LYS A 1 84 ? -9.372 8.687 5.951 1.00 96.69 84 LYS A CA 1
ATOM 655 C C . LYS A 1 84 ? -8.839 10.039 5.461 1.00 96.69 84 LYS A C 1
ATOM 657 O O . LYS A 1 84 ? -9.426 10.621 4.558 1.00 96.69 84 LYS A O 1
ATOM 662 N N . LYS A 1 85 ? -7.810 10.590 6.107 1.00 96.56 85 LYS A N 1
ATOM 663 C CA . LYS A 1 85 ? -7.285 11.935 5.818 1.00 96.56 85 LYS A CA 1
ATOM 664 C C . LYS A 1 85 ? -6.042 11.909 4.935 1.00 96.56 85 LYS A C 1
ATOM 666 O O . LYS A 1 85 ? -5.503 12.968 4.636 1.00 96.56 85 LYS A O 1
ATOM 671 N N . VAL A 1 86 ? -5.555 10.722 4.599 1.00 94.50 86 VAL A N 1
ATOM 672 C CA . VAL A 1 86 ? -4.311 10.509 3.866 1.00 94.50 86 VAL A CA 1
ATOM 673 C C . VAL A 1 86 ? -4.551 9.468 2.786 1.00 94.50 86 VAL A C 1
ATOM 675 O O . VAL A 1 86 ? -5.338 8.548 2.988 1.00 94.50 86 VAL A O 1
ATOM 678 N N . ASP A 1 87 ? -3.870 9.601 1.658 1.00 96.38 87 ASP A N 1
ATOM 679 C CA . ASP A 1 87 ? -3.768 8.539 0.661 1.00 96.38 87 ASP A CA 1
ATOM 680 C C . ASP A 1 87 ?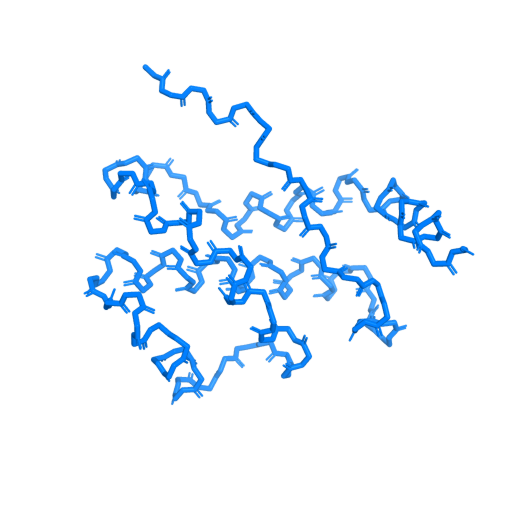 -2.423 7.848 0.884 1.00 96.38 87 ASP A C 1
ATOM 682 O O . ASP A 1 87 ? -1.376 8.399 0.539 1.00 96.38 87 ASP A O 1
ATOM 686 N N . LEU A 1 88 ? -2.434 6.695 1.561 1.00 94.56 88 LEU A N 1
ATOM 687 C CA . LEU A 1 88 ? -1.190 5.991 1.862 1.00 94.56 88 LEU A CA 1
ATOM 688 C C . LEU A 1 88 ? -0.573 5.392 0.597 1.00 94.56 88 LEU A C 1
ATOM 690 O O . LEU A 1 88 ? 0.648 5.307 0.522 1.00 94.56 88 LEU A O 1
ATOM 694 N N . GLY A 1 89 ? -1.386 5.025 -0.397 1.00 93.69 89 GLY A N 1
ATOM 695 C CA . GLY A 1 89 ? -0.884 4.520 -1.671 1.00 93.69 89 GLY A CA 1
ATOM 696 C C . GLY A 1 89 ? -0.067 5.571 -2.404 1.00 93.69 89 GLY A C 1
ATOM 697 O O . GLY A 1 89 ? 1.113 5.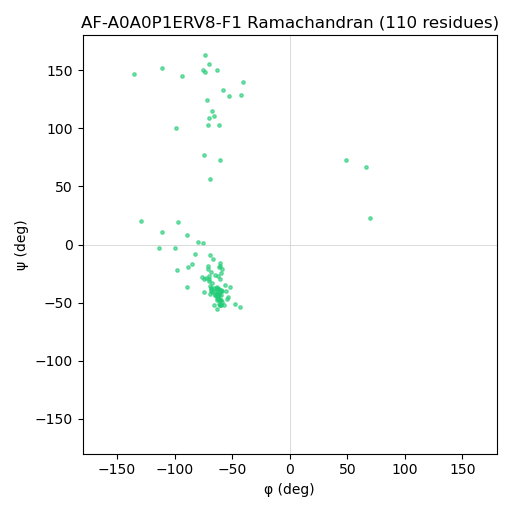357 -2.671 1.00 93.69 89 GLY A O 1
ATOM 698 N N . ALA A 1 90 ? -0.663 6.744 -2.627 1.00 95.50 90 ALA A N 1
ATOM 699 C CA . ALA A 1 90 ? 0.009 7.857 -3.293 1.00 95.50 90 ALA A CA 1
ATOM 700 C C . ALA A 1 90 ? 1.228 8.360 -2.503 1.00 95.50 90 ALA A C 1
ATOM 702 O O . ALA A 1 90 ? 2.257 8.694 -3.086 1.00 95.50 90 ALA A O 1
ATOM 703 N N . GLN A 1 91 ? 1.143 8.401 -1.167 1.00 93.69 91 GLN A N 1
ATOM 704 C CA . GLN A 1 91 ? 2.278 8.807 -0.334 1.00 93.69 91 GLN A CA 1
ATOM 705 C C . GLN A 1 91 ? 3.451 7.832 -0.435 1.00 93.69 91 GLN A C 1
ATOM 707 O O . GLN A 1 91 ? 4.588 8.286 -0.534 1.00 93.69 91 GLN A O 1
ATOM 712 N N . ILE A 1 92 ? 3.199 6.521 -0.405 1.00 90.56 92 ILE A N 1
ATOM 713 C CA . ILE A 1 92 ? 4.259 5.513 -0.513 1.00 90.56 92 ILE A CA 1
ATOM 714 C C . ILE A 1 92 ? 4.859 5.492 -1.915 1.00 90.56 92 ILE A C 1
ATOM 716 O O . ILE A 1 92 ? 6.082 5.467 -2.037 1.00 90.56 92 ILE A O 1
ATOM 720 N N . GLU A 1 93 ? 4.031 5.571 -2.957 1.00 91.50 93 GLU A N 1
ATOM 721 C CA . GLU A 1 93 ? 4.505 5.666 -4.339 1.00 91.50 93 GLU A CA 1
ATOM 722 C C . GLU A 1 93 ? 5.427 6.881 -4.511 1.00 91.50 93 GLU A C 1
ATOM 724 O O . GLU A 1 93 ? 6.583 6.727 -4.906 1.00 91.50 93 GLU A O 1
ATOM 729 N N . GLN A 1 94 ? 4.977 8.073 -4.101 1.00 92.62 94 GLN A N 1
ATOM 730 C CA . GLN A 1 94 ? 5.783 9.290 -4.201 1.00 92.62 94 GLN A CA 1
ATOM 731 C C . GLN A 1 94 ? 7.06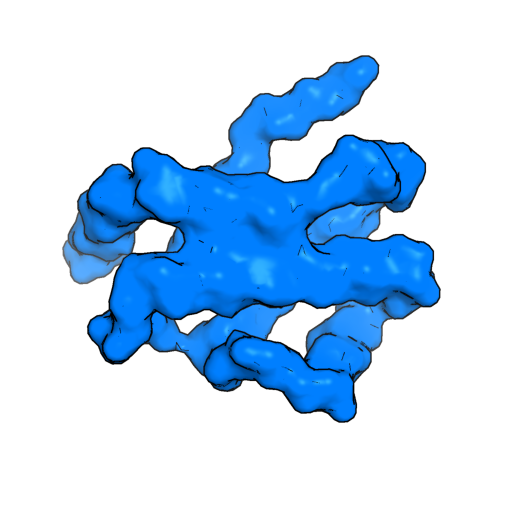4 9.210 -3.361 1.00 92.62 94 GLN A C 1
ATOM 733 O O . GLN A 1 94 ? 8.137 9.576 -3.834 1.00 92.62 94 GLN A O 1
ATOM 738 N N . GLN A 1 95 ? 6.995 8.691 -2.132 1.00 89.38 95 GLN A N 1
ATOM 739 C CA . GLN A 1 95 ? 8.182 8.525 -1.290 1.00 89.38 95 GLN A CA 1
ATOM 740 C C . GLN A 1 95 ? 9.195 7.559 -1.905 1.00 89.38 95 GLN A C 1
ATOM 742 O O . GLN A 1 95 ? 10.397 7.812 -1.811 1.00 89.38 95 GLN A O 1
ATOM 747 N N . CYS A 1 96 ? 8.731 6.479 -2.533 1.00 90.31 96 CYS A N 1
ATOM 748 C CA . CYS A 1 96 ? 9.587 5.554 -3.264 1.00 90.31 96 CYS A CA 1
ATOM 749 C C . CYS A 1 96 ? 10.265 6.257 -4.446 1.00 90.31 96 CYS A C 1
ATOM 751 O O . CYS A 1 96 ? 11.485 6.162 -4.593 1.00 90.31 96 CYS A O 1
ATOM 753 N N . LEU A 1 97 ? 9.511 7.028 -5.236 1.00 91.31 97 LEU A N 1
ATOM 754 C CA . LEU A 1 97 ? 10.046 7.765 -6.382 1.00 91.31 97 LEU A CA 1
ATOM 755 C C . LEU A 1 97 ? 11.097 8.802 -5.966 1.00 91.31 97 LEU A C 1
ATOM 757 O O . LEU A 1 97 ? 12.156 8.882 -6.600 1.00 91.31 97 LEU A O 1
ATOM 761 N N . ASP A 1 98 ? 10.827 9.542 -4.888 1.00 91.00 98 ASP A N 1
ATOM 762 C CA . ASP A 1 98 ? 11.692 10.600 -4.355 1.00 91.00 98 ASP A CA 1
ATOM 763 C C . ASP A 1 98 ? 12.978 10.048 -3.724 1.00 91.00 98 ASP A C 1
ATOM 765 O O . ASP A 1 98 ? 14.019 10.703 -3.750 1.00 91.00 98 ASP A O 1
ATOM 769 N N . ASN A 1 99 ? 12.923 8.843 -3.146 1.00 87.75 99 ASN A N 1
ATOM 770 C CA . ASN A 1 99 ? 14.032 8.253 -2.388 1.00 87.75 99 ASN A CA 1
ATOM 771 C C . ASN A 1 99 ? 14.675 7.043 -3.079 1.00 87.75 99 ASN A C 1
ATOM 773 O O . ASN A 1 99 ? 15.481 6.351 -2.455 1.00 87.75 99 ASN A O 1
ATOM 777 N N . TRP A 1 100 ? 14.347 6.788 -4.347 1.00 86.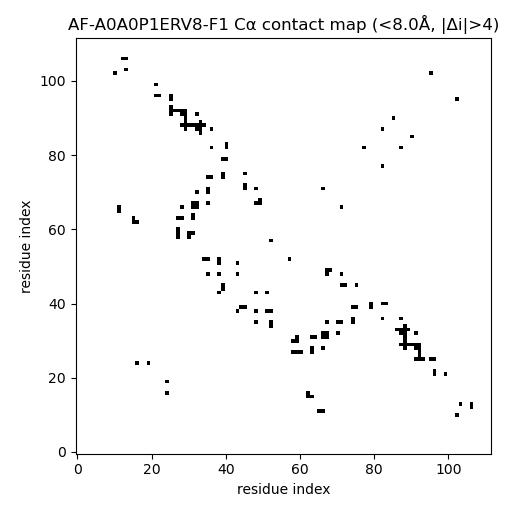44 100 TRP A N 1
ATOM 778 C CA . TRP A 1 100 ? 14.737 5.578 -5.076 1.00 86.44 100 TRP A CA 1
ATOM 779 C C . TRP A 1 100 ? 16.222 5.211 -4.941 1.00 86.44 100 TRP A C 1
ATOM 781 O O . TRP A 1 100 ? 16.554 4.096 -4.550 1.00 86.44 100 TRP A O 1
ATOM 791 N N . GLU A 1 101 ? 17.128 6.157 -5.189 1.00 87.06 101 GLU A N 1
ATOM 792 C CA . GLU A 1 101 ? 18.575 5.893 -5.132 1.00 87.06 101 GLU A CA 1
ATOM 793 C C . GLU A 1 101 ? 19.037 5.484 -3.731 1.00 87.06 101 GLU A C 1
ATOM 795 O O . GLU A 1 101 ? 19.777 4.515 -3.549 1.00 87.06 101 GLU A O 1
ATOM 800 N N . LYS A 1 102 ? 18.530 6.180 -2.711 1.00 84.88 102 LYS A N 1
ATOM 801 C CA . LYS A 1 102 ? 18.835 5.885 -1.311 1.00 84.88 102 LYS A CA 1
ATOM 802 C C . LYS A 1 102 ? 18.339 4.496 -0.914 1.00 84.88 102 LYS A C 1
ATOM 804 O O . LYS A 1 102 ? 18.983 3.796 -0.137 1.00 84.88 102 LYS A O 1
ATOM 809 N N . ILE A 1 103 ? 17.192 4.087 -1.443 1.00 79.81 103 ILE A N 1
ATOM 810 C CA . ILE A 1 103 ? 16.637 2.756 -1.209 1.00 79.81 103 ILE A CA 1
ATOM 811 C C . ILE A 1 103 ? 17.567 1.685 -1.777 1.00 79.81 103 ILE A C 1
ATOM 813 O O . ILE A 1 103 ? 17.885 0.718 -1.083 1.00 79.81 103 ILE A O 1
ATOM 817 N N . GLN A 1 104 ? 18.011 1.869 -3.019 1.00 81.44 104 GLN A N 1
ATOM 818 C CA . GLN A 1 104 ? 18.902 0.929 -3.691 1.00 81.44 104 GLN A CA 1
ATOM 819 C C . GLN A 1 104 ? 20.236 0.790 -2.946 1.00 81.44 104 GLN A C 1
ATOM 821 O O . GLN A 1 104 ? 20.765 -0.314 -2.808 1.00 81.44 104 GLN A O 1
ATOM 826 N N . GLU A 1 105 ? 20.768 1.889 -2.409 1.00 83.12 105 GLU A N 1
ATOM 827 C CA . GLU A 1 105 ? 21.965 1.871 -1.566 1.00 83.12 105 GLU A CA 1
ATOM 828 C C . GLU A 1 105 ? 21.764 1.037 -0.290 1.00 83.12 105 GLU A C 1
ATOM 830 O O . GLU A 1 105 ? 22.588 0.173 0.024 1.00 83.12 105 GLU A O 1
ATOM 835 N N . MET A 1 106 ? 20.645 1.233 0.414 1.00 79.25 106 MET A N 1
ATOM 836 C CA . MET A 1 106 ? 20.329 0.469 1.626 1.00 79.25 106 MET A CA 1
ATOM 837 C C . MET A 1 106 ? 20.134 -1.026 1.341 1.00 79.25 106 MET A C 1
ATOM 839 O O . MET A 1 106 ? 20.573 -1.866 2.119 1.00 79.25 106 MET A O 1
ATOM 843 N N . GLN A 1 107 ? 19.521 -1.396 0.217 1.00 75.62 107 GLN A N 1
ATOM 844 C CA . GLN A 1 107 ? 19.354 -2.810 -0.139 1.00 75.62 107 GLN A CA 1
ATOM 845 C C . GLN A 1 107 ? 20.699 -3.501 -0.416 1.00 75.62 107 GLN A C 1
ATOM 847 O O . GLN A 1 107 ? 20.903 -4.653 -0.021 1.00 75.62 107 GLN A O 1
ATOM 852 N N . LYS A 1 108 ? 21.647 -2.791 -1.041 1.00 76.00 108 LYS A N 1
ATOM 853 C CA . LYS A 1 108 ? 23.006 -3.298 -1.285 1.00 76.00 108 LYS A CA 1
ATOM 854 C C . LYS A 1 108 ? 23.810 -3.478 0.002 1.00 76.00 108 LYS A C 1
ATOM 856 O O . LYS A 1 108 ? 24.636 -4.384 0.059 1.00 76.00 108 LYS A O 1
ATOM 861 N N . SER A 1 109 ? 23.599 -2.639 1.018 1.00 72.81 109 SER A N 1
ATOM 862 C CA . SER A 1 109 ? 24.338 -2.738 2.283 1.00 72.81 109 SER A CA 1
ATOM 863 C C . SER A 1 109 ? 23.877 -3.901 3.164 1.00 72.81 109 SER A C 1
ATOM 865 O O . SER A 1 109 ? 24.697 -4.460 3.882 1.00 72.81 109 SER A O 1
ATOM 867 N N . VAL A 1 110 ? 22.602 -4.293 3.073 1.00 67.31 110 VAL A N 1
ATOM 868 C CA . VAL A 1 110 ? 22.022 -5.419 3.834 1.00 67.31 110 VAL A CA 1
ATOM 869 C C . VAL A 1 110 ? 22.244 -6.773 3.141 1.00 67.31 110 VAL A C 1
ATOM 871 O O . VAL A 1 110 ? 22.126 -7.816 3.771 1.00 67.31 110 VAL A O 1
ATOM 874 N N . SER A 1 111 ? 22.591 -6.771 1.849 1.00 59.25 111 SER A N 1
ATOM 875 C CA . SER A 1 111 ? 22.892 -7.990 1.075 1.00 59.25 111 SER A CA 1
ATOM 876 C C . SER A 1 111 ? 24.374 -8.415 1.133 1.00 59.25 111 SER A C 1
ATOM 878 O O . SER A 1 111 ? 24.779 -9.292 0.371 1.00 59.25 111 SER A O 1
ATOM 880 N N . LYS A 1 112 ? 25.188 -7.773 1.984 1.00 48.97 112 LYS A N 1
ATOM 881 C CA . LYS A 1 112 ? 26.589 -8.123 2.281 1.00 48.97 112 LYS A CA 1
ATOM 882 C C . LYS A 1 112 ? 26.684 -8.863 3.607 1.00 48.97 112 LYS A C 1
ATOM 884 O O . LYS A 1 112 ? 27.542 -9.767 3.682 1.00 48.97 112 LYS A O 1
#